Protein AF-A0A0Q0FDE3-F1 (afdb_monomer_lite)

Radius of gyration: 15.4 Å; chains: 1; bounding box: 40×30×35 Å

pLDDT: mean 71.65, std 15.92, range [39.94, 94.75]

Foldseek 3Di:
DQDDDDPVSQQVVVCVVCVVVVHDQADPVRHGPTPVVVLVVLLVCCVPPHDADVLLSCVVSVHDCVPVPVCVVVPVDDDDVVSNVVSVVVVD

Structure (mmCIF, N/CA/C/O backbone):
data_AF-A0A0Q0FDE3-F1
#
_entry.id   AF-A0A0Q0FDE3-F1
#
loop_
_atom_site.group_PDB
_atom_site.id
_atom_site.type_symbol
_atom_site.label_atom_id
_atom_site.label_alt_id
_atom_site.label_comp_id
_atom_site.label_asym_id
_atom_site.label_entity_id
_atom_site.label_seq_id
_atom_site.pdbx_PDB_ins_code
_atom_site.Cartn_x
_atom_site.Cartn_y
_atom_site.Cartn_z
_atom_site.occupancy
_atom_site.B_iso_or_equiv
_atom_site.auth_seq_id
_atom_site.auth_comp_id
_atom_site.auth_asym_id
_atom_site.auth_atom_id
_atom_site.pdbx_PDB_model_num
ATOM 1 N N . MET A 1 1 ? -12.843 14.342 -3.378 1.00 49.88 1 MET A N 1
ATOM 2 C CA . MET A 1 1 ? -11.566 13.619 -3.547 1.00 49.88 1 MET A CA 1
ATOM 3 C C . MET A 1 1 ? -10.781 13.840 -2.264 1.00 49.88 1 MET A C 1
ATOM 5 O O . MET A 1 1 ? -10.690 14.989 -1.858 1.00 49.88 1 MET A O 1
ATOM 9 N N . TYR A 1 2 ? -10.358 12.790 -1.553 1.00 59.53 2 TYR A N 1
ATOM 10 C CA . TYR A 1 2 ? -9.504 12.971 -0.371 1.00 59.53 2 TYR A CA 1
ATOM 11 C C . TYR A 1 2 ? -8.106 13.320 -0.871 1.00 59.53 2 TYR A C 1
ATOM 13 O O . TYR A 1 2 ? -7.503 12.520 -1.581 1.00 59.53 2 TYR A O 1
ATOM 21 N N . GLU A 1 3 ? -7.630 14.521 -0.565 1.00 66.12 3 GLU A N 1
ATOM 22 C CA . GLU A 1 3 ? -6.269 14.921 -0.900 1.00 66.12 3 GLU A CA 1
ATOM 23 C C . GLU A 1 3 ? -5.319 14.260 0.106 1.00 66.12 3 GLU A C 1
ATOM 25 O O . GLU A 1 3 ? -5.445 14.454 1.317 1.00 66.12 3 GLU A O 1
ATOM 30 N N . ILE A 1 4 ? -4.426 13.403 -0.387 1.00 74.81 4 ILE A N 1
ATOM 31 C CA . ILE A 1 4 ? -3.423 12.729 0.435 1.00 74.81 4 ILE A CA 1
ATOM 32 C C . ILE A 1 4 ? -2.204 13.645 0.481 1.00 74.81 4 ILE A C 1
ATOM 34 O O . ILE A 1 4 ? -1.440 13.713 -0.477 1.00 74.81 4 ILE A O 1
ATOM 38 N N . THR A 1 5 ? -2.048 14.376 1.580 1.00 80.81 5 THR A N 1
ATOM 39 C CA . THR A 1 5 ? -0.999 15.398 1.747 1.00 80.81 5 THR A CA 1
ATOM 40 C C . THR A 1 5 ? -0.004 15.064 2.859 1.00 80.81 5 THR A C 1
ATOM 42 O O . THR A 1 5 ? 1.018 15.730 2.994 1.00 80.81 5 THR A O 1
ATOM 45 N N . SER A 1 6 ? -0.276 14.024 3.656 1.00 84.31 6 SER A N 1
ATOM 46 C CA . SER A 1 6 ? 0.563 13.601 4.786 1.00 84.31 6 SER A CA 1
ATOM 47 C C . SER A 1 6 ? 0.518 12.090 5.048 1.00 84.31 6 SER A C 1
ATOM 49 O O . SER A 1 6 ? -0.424 11.395 4.650 1.00 84.31 6 SER A O 1
ATOM 51 N N . ALA A 1 7 ? 1.502 11.579 5.796 1.00 83.75 7 ALA A N 1
ATOM 52 C CA . ALA A 1 7 ? 1.537 10.186 6.260 1.00 83.75 7 ALA A CA 1
ATOM 53 C C . ALA A 1 7 ? 0.300 9.803 7.105 1.00 83.75 7 ALA A C 1
ATOM 55 O O . ALA A 1 7 ? -0.204 8.680 7.043 1.00 83.75 7 ALA A O 1
ATOM 56 N N . GLU A 1 8 ? -0.239 10.750 7.868 1.00 87.44 8 GLU A N 1
ATOM 57 C CA . GLU A 1 8 ? -1.461 10.549 8.650 1.00 87.44 8 GLU A CA 1
ATOM 58 C C . GLU A 1 8 ? -2.681 10.442 7.732 1.00 87.44 8 GLU A C 1
ATOM 60 O O . GLU A 1 8 ? -3.529 9.566 7.917 1.00 87.44 8 GLU A O 1
ATOM 65 N N . SER A 1 9 ? -2.745 11.285 6.693 1.00 87.56 9 SER A N 1
ATOM 66 C CA . SER A 1 9 ? -3.845 11.270 5.727 1.00 87.56 9 SER A CA 1
ATOM 67 C C . SER A 1 9 ? -3.909 9.951 4.949 1.00 87.56 9 SER A C 1
ATOM 69 O O . SER A 1 9 ? -5.001 9.392 4.816 1.00 87.56 9 SER A O 1
ATOM 71 N N . ILE A 1 10 ? -2.760 9.396 4.527 1.00 87.62 10 ILE A N 1
ATOM 72 C CA . ILE A 1 10 ? -2.709 8.114 3.806 1.00 87.62 10 ILE A CA 1
ATOM 73 C C . ILE A 1 10 ? -3.041 6.940 4.725 1.00 87.62 10 ILE A C 1
ATOM 75 O O . ILE A 1 10 ? -3.811 6.063 4.343 1.00 87.62 10 ILE A O 1
ATOM 79 N N . THR A 1 11 ? -2.554 6.959 5.968 1.00 88.12 11 THR A N 1
ATOM 80 C CA . THR A 1 11 ? -2.858 5.918 6.960 1.00 88.12 11 THR A CA 1
ATOM 81 C C . THR A 1 11 ? -4.351 5.901 7.292 1.00 88.12 11 THR A C 1
ATOM 83 O O . THR A 1 11 ? -4.988 4.849 7.273 1.00 88.12 11 THR A O 1
ATOM 86 N N . SER A 1 12 ? -4.945 7.075 7.521 1.00 89.31 12 SER A N 1
ATOM 87 C CA . SER A 1 12 ? -6.377 7.215 7.801 1.00 89.31 12 SER A CA 1
ATOM 88 C C . SER A 1 12 ? -7.249 6.850 6.595 1.00 89.31 12 SER A C 1
ATOM 90 O O . SER A 1 12 ? -8.305 6.232 6.738 1.00 89.31 12 SER A O 1
ATOM 92 N N . TRP A 1 13 ? -6.838 7.234 5.385 1.00 92.44 13 TRP A N 1
ATOM 93 C CA . TRP A 1 13 ? -7.507 6.813 4.155 1.00 92.44 13 TRP A CA 1
ATOM 94 C C . TRP A 1 13 ? -7.473 5.291 3.990 1.00 92.44 13 TRP A C 1
ATOM 96 O O . TRP A 1 13 ? -8.519 4.693 3.745 1.00 92.44 13 TRP A O 1
ATOM 106 N N . PHE A 1 14 ? -6.315 4.664 4.191 1.00 90.88 14 PHE A N 1
ATOM 107 C CA . PHE A 1 14 ? -6.145 3.225 4.019 1.00 90.88 14 PHE A CA 1
ATOM 108 C C . PHE A 1 14 ? -6.979 2.418 5.019 1.00 90.88 14 PHE A C 1
ATOM 110 O O . PHE A 1 14 ? -7.666 1.479 4.625 1.00 90.88 14 PHE A O 1
ATOM 117 N N . ALA A 1 15 ? -7.016 2.833 6.289 1.00 90.38 15 ALA A N 1
ATOM 118 C CA . ALA A 1 15 ? -7.880 2.211 7.292 1.00 90.38 15 ALA A CA 1
ATOM 119 C C . ALA A 1 15 ? -9.363 2.258 6.875 1.00 90.38 15 ALA A C 1
ATOM 121 O O . ALA A 1 15 ? -10.061 1.248 6.922 1.00 90.38 15 ALA A O 1
ATOM 122 N N . ARG A 1 16 ? -9.831 3.414 6.381 1.00 92.38 16 ARG A N 1
ATOM 123 C CA . ARG A 1 16 ? -11.201 3.569 5.864 1.00 92.38 16 ARG A CA 1
ATOM 124 C C . ARG A 1 16 ? -11.461 2.717 4.626 1.00 92.38 16 ARG A C 1
ATOM 126 O O . ARG A 1 16 ? -12.565 2.201 4.480 1.00 92.38 16 ARG A O 1
ATOM 133 N N . LEU A 1 17 ? -10.477 2.581 3.737 1.00 92.25 17 LEU A N 1
ATOM 134 C CA . LEU A 1 17 ? -10.575 1.732 2.552 1.00 92.25 17 LEU A CA 1
ATOM 135 C C . LEU A 1 17 ? -10.752 0.262 2.944 1.00 92.25 17 LEU A C 1
ATOM 137 O O . LEU A 1 17 ? -11.672 -0.375 2.444 1.00 92.25 17 LEU A O 1
ATOM 141 N N . ILE A 1 18 ? -9.926 -0.244 3.863 1.00 93.25 18 ILE A N 1
ATOM 142 C CA . ILE A 1 18 ? -10.019 -1.615 4.383 1.00 93.25 18 ILE A CA 1
ATOM 143 C C . ILE A 1 18 ? -11.410 -1.878 4.968 1.00 93.25 18 ILE A C 1
ATOM 145 O O . ILE A 1 18 ? -12.058 -2.841 4.570 1.00 93.25 18 ILE A O 1
ATOM 149 N N . THR A 1 19 ? -11.916 -0.982 5.824 1.00 92.75 19 THR A N 1
ATOM 150 C CA . THR A 1 19 ? -13.272 -1.106 6.384 1.00 92.75 19 THR A CA 1
ATOM 151 C C . THR A 1 19 ? -14.348 -1.072 5.301 1.00 92.75 19 THR A C 1
ATOM 153 O O . THR A 1 19 ? -15.288 -1.858 5.338 1.00 92.75 19 THR A O 1
ATOM 156 N N . LYS A 1 20 ? -14.227 -0.177 4.313 1.00 94.75 20 LYS A N 1
ATOM 157 C CA . LYS A 1 20 ? -15.190 -0.067 3.207 1.00 94.75 20 LYS A CA 1
ATOM 158 C C . LYS A 1 20 ? -15.237 -1.332 2.343 1.00 94.75 20 LYS A C 1
ATOM 160 O O . LYS A 1 20 ? -16.284 -1.630 1.779 1.00 94.75 20 LYS A O 1
ATOM 165 N N . LEU A 1 21 ? -14.110 -2.026 2.208 1.00 94.38 21 LEU A N 1
ATOM 166 C CA . LEU A 1 21 ? -13.980 -3.265 1.441 1.00 94.38 21 LEU A CA 1
ATOM 167 C C . LEU A 1 21 ? -14.275 -4.524 2.270 1.00 94.38 21 LEU A C 1
ATOM 169 O O . LEU A 1 21 ? -14.096 -5.619 1.751 1.00 94.38 21 LEU A O 1
ATOM 173 N N . ASP A 1 22 ? -14.706 -4.373 3.527 1.00 94.00 22 ASP A N 1
ATOM 174 C CA . ASP A 1 22 ? -14.948 -5.481 4.464 1.00 94.00 22 ASP A CA 1
ATOM 175 C C . ASP A 1 22 ? -13.722 -6.396 4.652 1.00 94.00 22 ASP A C 1
ATOM 177 O O . ASP A 1 22 ? -13.812 -7.607 4.838 1.00 94.00 22 ASP A O 1
ATOM 181 N N . ILE A 1 23 ? -12.528 -5.803 4.581 1.00 92.00 23 ILE A N 1
ATOM 182 C CA . ILE A 1 23 ? -11.270 -6.494 4.847 1.00 92.00 23 ILE A CA 1
ATOM 183 C C . ILE A 1 23 ? -10.991 -6.390 6.349 1.00 92.00 23 ILE A C 1
ATOM 185 O O . ILE A 1 23 ? -11.085 -5.311 6.937 1.00 92.00 23 ILE A O 1
ATOM 189 N N . ALA A 1 24 ? -10.606 -7.500 6.982 1.00 91.69 24 ALA A N 1
ATOM 190 C CA . ALA A 1 24 ? -10.212 -7.499 8.388 1.00 91.69 24 ALA A CA 1
ATOM 191 C C . ALA A 1 24 ? -9.033 -6.538 8.633 1.00 91.69 24 ALA A C 1
ATOM 193 O O . ALA A 1 24 ? -8.052 -6.538 7.890 1.00 91.69 24 ALA A O 1
ATOM 194 N N . SER A 1 25 ? -9.109 -5.725 9.690 1.00 88.25 25 SER A N 1
ATOM 195 C CA . SER A 1 25 ? -8.069 -4.743 10.040 1.00 88.25 25 SER A CA 1
ATOM 196 C C . SER A 1 25 ? -6.763 -5.374 10.532 1.00 88.25 25 SER A C 1
ATOM 198 O O . SER A 1 25 ? -5.722 -4.712 10.527 1.00 88.25 25 SER A O 1
ATOM 200 N N . VAL A 1 26 ? -6.808 -6.647 10.921 1.00 91.12 26 VAL A N 1
ATOM 201 C CA . VAL A 1 26 ? -5.662 -7.462 11.332 1.00 91.12 26 VAL A CA 1
ATOM 202 C C . VAL A 1 26 ? -5.469 -8.645 10.377 1.00 91.12 26 VAL A C 1
ATOM 204 O O . VAL A 1 26 ? -6.383 -9.028 9.640 1.00 91.12 26 VAL A O 1
ATOM 207 N N . ASN A 1 27 ? -4.251 -9.177 10.307 1.00 86.31 27 ASN A N 1
ATOM 208 C CA . ASN A 1 27 ? -3.933 -10.384 9.541 1.00 86.31 27 ASN A CA 1
ATOM 209 C C . ASN A 1 27 ? -4.047 -11.659 10.411 1.00 86.31 27 ASN A C 1
ATOM 211 O O . ASN A 1 27 ? -4.399 -11.595 11.584 1.00 86.31 27 ASN A O 1
ATOM 215 N N . GLU A 1 28 ? -3.733 -12.819 9.829 1.00 86.75 28 GLU A N 1
ATOM 216 C CA . GLU A 1 28 ? -3.727 -14.134 10.507 1.00 86.75 28 GLU A CA 1
ATOM 217 C C . GLU A 1 28 ? -2.737 -14.216 11.691 1.00 86.75 28 GLU A C 1
ATOM 219 O O . GLU A 1 28 ? -2.812 -15.136 12.502 1.00 86.75 28 GLU A O 1
ATOM 224 N N . LEU A 1 29 ? -1.793 -13.273 11.782 1.00 87.94 29 LEU A N 1
ATOM 225 C CA . LEU A 1 29 ? -0.778 -13.173 12.834 1.00 87.94 29 LEU A CA 1
ATOM 226 C C . LEU A 1 29 ? -1.134 -12.120 13.898 1.00 87.94 29 LEU A C 1
ATOM 228 O O . LEU A 1 29 ? -0.285 -11.783 14.718 1.00 87.94 29 LEU A O 1
ATOM 232 N N . ASP A 1 30 ? -2.368 -11.601 13.884 1.00 87.31 30 ASP A N 1
ATOM 233 C CA . ASP A 1 30 ? -2.851 -10.526 14.766 1.00 87.31 30 ASP A CA 1
ATOM 234 C C . ASP A 1 30 ? -2.110 -9.181 14.582 1.00 87.31 30 ASP A C 1
ATOM 236 O O . ASP A 1 30 ? -2.117 -8.301 15.442 1.00 87.31 30 ASP A O 1
ATOM 240 N N . GLU A 1 31 ? -1.471 -8.979 13.424 1.00 85.38 31 GLU A N 1
ATOM 241 C CA . GLU A 1 31 ? -0.775 -7.735 13.092 1.00 85.38 31 GLU A CA 1
ATOM 242 C C . GLU A 1 31 ? -1.687 -6.777 12.320 1.00 85.38 31 GLU A C 1
ATOM 244 O O . GLU A 1 31 ? -2.450 -7.177 11.434 1.00 85.38 31 GLU A O 1
ATOM 249 N N . MET A 1 32 ? -1.567 -5.477 12.598 1.00 87.44 32 MET A N 1
ATOM 250 C CA . MET A 1 32 ? -2.346 -4.444 11.915 1.00 87.44 32 MET A CA 1
ATOM 251 C C . MET A 1 32 ? -1.995 -4.365 10.422 1.00 87.44 32 MET A C 1
ATOM 253 O O . MET A 1 32 ? -0.844 -4.120 10.044 1.00 87.44 32 MET A O 1
ATOM 257 N N . ARG A 1 33 ? -3.018 -4.427 9.565 1.00 87.94 33 ARG A N 1
ATOM 258 C CA . ARG A 1 33 ? -2.901 -4.089 8.143 1.00 87.94 33 ARG A CA 1
ATOM 259 C C . ARG A 1 33 ? -2.789 -2.576 7.976 1.00 87.94 33 ARG A C 1
ATOM 261 O O . ARG A 1 33 ? -3.775 -1.858 7.834 1.00 87.94 33 ARG A O 1
ATOM 268 N N . SER A 1 34 ? -1.557 -2.089 7.998 1.00 87.19 34 SER A N 1
ATOM 269 C CA . SER A 1 34 ? -1.211 -0.696 7.714 1.00 87.19 34 SER A CA 1
ATOM 270 C C . SER A 1 34 ? -0.884 -0.489 6.235 1.00 87.19 34 SER A C 1
ATOM 272 O O . SER A 1 34 ? -0.500 -1.430 5.533 1.00 87.19 34 SER A O 1
ATOM 274 N N . PHE A 1 35 ? -0.942 0.761 5.771 1.00 85.69 35 PHE A N 1
ATOM 275 C CA . PHE A 1 35 ? -0.513 1.108 4.414 1.00 85.69 35 PHE A CA 1
ATOM 276 C C . PHE A 1 35 ? 0.938 0.663 4.146 1.00 85.69 35 PHE A C 1
ATOM 278 O O . PHE A 1 35 ? 1.250 0.138 3.084 1.00 85.69 35 PHE A O 1
ATOM 285 N N . HIS A 1 36 ? 1.814 0.771 5.150 1.00 81.81 36 HIS A N 1
ATOM 286 C CA . HIS A 1 36 ? 3.200 0.318 5.050 1.00 81.81 36 HIS A CA 1
ATOM 287 C C . HIS A 1 36 ? 3.322 -1.207 4.888 1.00 81.81 36 HIS A C 1
ATOM 289 O O . HIS A 1 36 ? 4.080 -1.681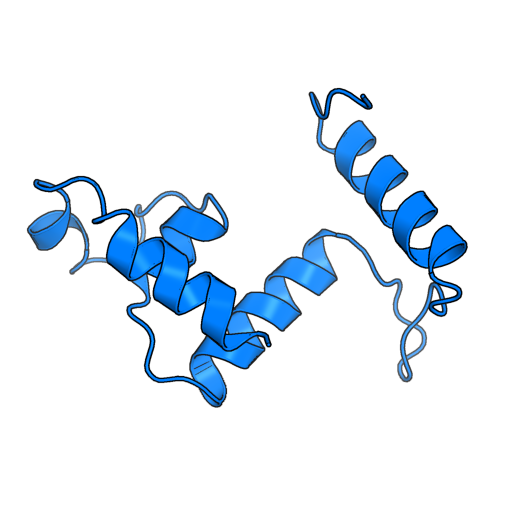 4.042 1.00 81.81 36 HIS A O 1
ATOM 295 N N . SER A 1 37 ? 2.548 -1.988 5.650 1.00 79.38 37 SER A N 1
ATOM 296 C CA . SER A 1 37 ? 2.520 -3.454 5.505 1.00 79.38 37 SER A CA 1
ATOM 297 C C . SER A 1 37 ? 1.991 -3.896 4.134 1.00 79.38 37 SER A C 1
ATOM 299 O O . SER A 1 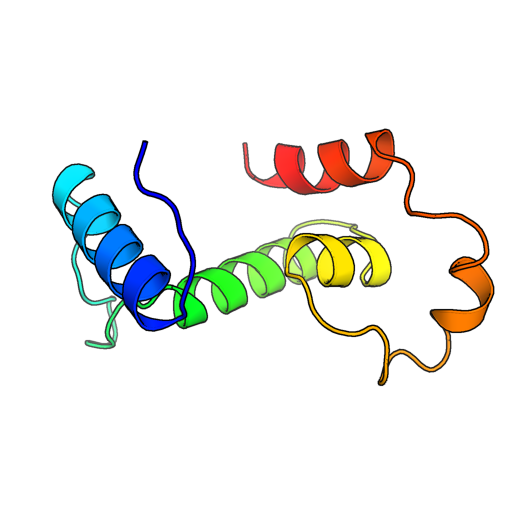37 ? 2.482 -4.867 3.551 1.00 79.38 37 SER A O 1
ATOM 301 N N . PHE A 1 38 ? 1.044 -3.137 3.574 1.00 81.75 38 PHE A N 1
ATOM 302 C CA . PHE A 1 38 ? 0.543 -3.346 2.222 1.00 81.75 38 PHE A CA 1
ATOM 303 C C . PHE A 1 38 ? 1.634 -3.097 1.174 1.00 81.75 38 PHE A C 1
ATOM 305 O O . PHE A 1 38 ? 1.853 -3.963 0.329 1.00 81.75 38 PHE A O 1
ATOM 312 N N . SER A 1 39 ? 2.389 -1.998 1.272 1.00 73.81 39 SER A N 1
ATOM 313 C CA . SER A 1 39 ? 3.519 -1.727 0.368 1.00 73.81 39 SER A CA 1
ATOM 314 C C . SER A 1 39 ? 4.590 -2.827 0.405 1.00 73.81 39 SER A C 1
ATOM 316 O O . SER A 1 39 ? 5.101 -3.218 -0.643 1.00 73.81 39 SER A O 1
ATOM 318 N N . HIS A 1 40 ? 4.898 -3.391 1.581 1.00 75.38 40 HIS A N 1
ATOM 319 C CA . HIS A 1 40 ? 5.821 -4.536 1.688 1.00 75.38 40 HIS A CA 1
ATOM 320 C C . HIS A 1 40 ? 5.273 -5.805 1.040 1.00 75.38 40 HIS A C 1
ATOM 322 O O . HIS A 1 40 ? 6.017 -6.523 0.368 1.00 75.38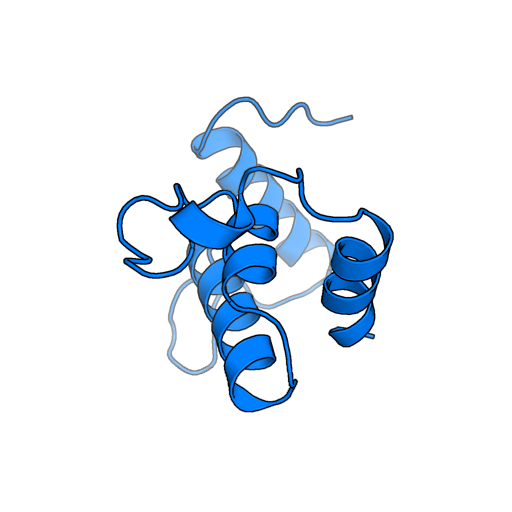 40 HIS A O 1
ATOM 328 N N . THR A 1 41 ? 3.977 -6.071 1.216 1.00 75.69 41 THR A N 1
ATOM 329 C CA . THR A 1 41 ? 3.297 -7.213 0.588 1.00 75.69 41 THR A CA 1
ATOM 330 C C . THR A 1 41 ? 3.309 -7.070 -0.931 1.00 75.69 41 THR A C 1
ATOM 332 O O . THR A 1 41 ? 3.651 -8.017 -1.633 1.00 75.69 41 THR A O 1
ATOM 335 N N . PHE A 1 42 ? 3.029 -5.866 -1.435 1.00 75.31 42 PHE A N 1
ATOM 336 C CA . PHE A 1 42 ? 3.058 -5.537 -2.856 1.00 75.31 42 PHE A CA 1
ATOM 337 C C . PHE A 1 42 ? 4.446 -5.792 -3.469 1.00 75.31 42 PHE A C 1
ATOM 339 O O . PHE A 1 42 ? 4.585 -6.560 -4.423 1.00 75.31 42 PHE A O 1
ATOM 346 N N . ILE A 1 43 ? 5.501 -5.227 -2.870 1.00 71.88 43 ILE A N 1
ATOM 347 C CA . ILE A 1 43 ? 6.884 -5.415 -3.336 1.00 71.88 43 ILE A CA 1
ATOM 348 C C . ILE A 1 43 ? 7.287 -6.895 -3.295 1.00 71.88 43 ILE A C 1
ATOM 350 O O . ILE A 1 43 ? 7.904 -7.398 -4.235 1.00 71.88 43 ILE A O 1
ATOM 354 N N . SER A 1 44 ? 6.950 -7.596 -2.210 1.00 71.38 44 SER A N 1
ATOM 355 C CA . SER A 1 44 ? 7.314 -9.005 -2.029 1.00 71.38 44 SER A CA 1
ATOM 356 C C . SER A 1 44 ? 6.597 -9.912 -3.027 1.00 71.38 44 SER A C 1
ATOM 358 O O . SER A 1 44 ? 7.228 -10.811 -3.577 1.00 71.38 44 SER A O 1
ATOM 360 N N . ASN A 1 45 ? 5.313 -9.660 -3.302 1.00 72.69 45 ASN A N 1
ATOM 361 C CA . ASN A 1 45 ? 4.542 -10.417 -4.285 1.00 72.69 45 ASN A CA 1
ATOM 362 C C . ASN A 1 45 ? 5.135 -10.268 -5.689 1.00 72.69 45 ASN A C 1
ATOM 364 O O . ASN A 1 45 ? 5.420 -11.276 -6.330 1.00 72.69 45 ASN A O 1
ATOM 368 N N . ILE A 1 46 ? 5.410 -9.032 -6.130 1.00 73.50 46 ILE A N 1
ATOM 369 C CA . ILE A 1 46 ? 6.062 -8.798 -7.425 1.00 73.50 46 ILE A CA 1
ATOM 370 C C . ILE A 1 46 ? 7.396 -9.527 -7.490 1.00 73.50 46 ILE A C 1
ATOM 372 O O . ILE A 1 46 ? 7.624 -10.285 -8.424 1.00 73.50 46 ILE A O 1
ATOM 376 N N . ARG A 1 47 ? 8.275 -9.331 -6.501 1.00 73.25 47 ARG A N 1
ATOM 377 C CA . ARG A 1 47 ? 9.639 -9.873 -6.561 1.00 73.25 47 ARG A CA 1
ATOM 378 C C . ARG A 1 47 ? 9.676 -11.403 -6.597 1.00 73.25 47 ARG A C 1
ATOM 380 O O . ARG A 1 47 ? 10.610 -11.964 -7.160 1.00 73.25 47 ARG A O 1
ATOM 387 N N . ASN A 1 48 ? 8.704 -12.059 -5.967 1.00 71.25 48 ASN A N 1
ATOM 388 C CA . ASN A 1 48 ? 8.678 -13.515 -5.847 1.00 71.25 48 ASN A CA 1
ATOM 389 C C . ASN A 1 48 ? 7.883 -14.198 -6.968 1.00 71.25 48 ASN A C 1
ATOM 391 O O . ASN A 1 48 ? 8.239 -15.307 -7.355 1.00 71.25 48 ASN A O 1
ATOM 395 N N . ASN A 1 49 ? 6.829 -13.557 -7.482 1.00 69.75 49 ASN A N 1
ATOM 396 C CA . ASN A 1 49 ? 5.880 -14.189 -8.404 1.00 69.75 49 ASN A CA 1
ATOM 397 C C . ASN A 1 49 ? 5.929 -13.616 -9.827 1.00 69.75 49 ASN A C 1
ATOM 399 O O . ASN A 1 49 ? 5.386 -14.226 -10.746 1.00 69.75 49 ASN A O 1
ATOM 403 N N . HIS A 1 50 ? 6.601 -12.480 -10.036 1.00 71.69 50 HIS A N 1
ATOM 404 C CA . HIS A 1 50 ? 6.658 -11.801 -11.327 1.00 71.69 50 HIS A CA 1
ATOM 405 C C . HIS A 1 50 ? 8.097 -11.422 -11.696 1.00 71.69 50 HIS A C 1
ATOM 407 O O . HIS A 1 50 ? 8.924 -11.054 -10.865 1.00 71.69 50 HIS A O 1
ATOM 413 N N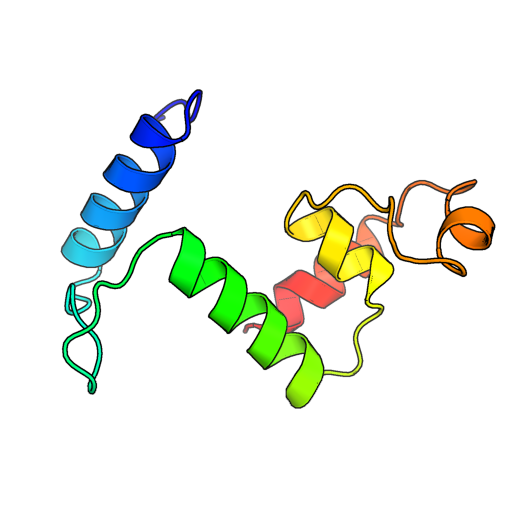 . SER A 1 51 ? 8.416 -11.505 -12.986 1.00 67.81 51 SER A N 1
ATOM 414 C CA . SER A 1 51 ? 9.693 -11.011 -13.505 1.00 67.81 51 SER A CA 1
ATOM 415 C C . SER A 1 51 ? 9.573 -9.510 -13.755 1.00 67.81 51 SER A C 1
ATOM 417 O O . SER A 1 51 ? 9.204 -9.092 -14.850 1.00 67.81 51 SER A O 1
ATOM 419 N N . SER A 1 52 ? 9.837 -8.696 -12.734 1.00 67.88 52 SER A N 1
ATOM 420 C CA . SER A 1 52 ? 9.752 -7.235 -12.835 1.00 67.88 52 SER A CA 1
ATOM 421 C C . SER A 1 52 ? 11.080 -6.561 -12.508 1.00 67.88 52 SER A C 1
ATOM 423 O O . SER A 1 52 ? 11.838 -7.006 -11.649 1.00 67.88 52 SER A O 1
ATOM 425 N N . ASP A 1 53 ? 11.353 -5.459 -13.203 1.00 72.62 53 ASP A N 1
ATOM 426 C CA . ASP A 1 53 ? 12.541 -4.638 -12.986 1.00 72.62 53 ASP A CA 1
ATOM 427 C C . ASP A 1 53 ? 12.444 -3.919 -11.629 1.00 72.62 53 ASP A C 1
ATOM 429 O O . ASP A 1 53 ? 11.517 -3.140 -11.383 1.00 72.62 53 ASP A O 1
ATOM 433 N N . LEU A 1 54 ? 13.404 -4.186 -10.739 1.00 70.44 54 LEU A N 1
ATOM 434 C CA . LEU A 1 54 ? 13.447 -3.629 -9.386 1.00 70.44 54 LEU A CA 1
ATOM 435 C C . LEU A 1 54 ? 13.469 -2.094 -9.390 1.00 70.44 54 LEU A C 1
ATOM 437 O O . LEU A 1 54 ? 12.880 -1.482 -8.499 1.00 70.44 54 LEU A O 1
ATOM 441 N N . ALA A 1 55 ? 14.102 -1.473 -10.387 1.00 68.06 55 ALA A N 1
ATOM 442 C CA . ALA A 1 55 ? 14.159 -0.020 -10.503 1.00 68.06 55 ALA A CA 1
ATOM 443 C C . ALA A 1 55 ? 12.769 0.580 -10.757 1.00 68.06 55 ALA A C 1
ATOM 445 O O . ALA A 1 55 ? 12.396 1.582 -10.145 1.00 68.06 55 ALA A O 1
ATOM 446 N N . LEU A 1 56 ? 11.974 -0.073 -11.609 1.00 70.88 56 LEU A N 1
ATOM 447 C CA . LEU A 1 56 ? 10.597 0.338 -11.888 1.00 70.88 56 LEU A CA 1
ATOM 448 C C . LEU A 1 56 ? 9.708 0.156 -10.662 1.00 70.88 56 LEU A C 1
ATOM 450 O O . LEU A 1 56 ? 8.924 1.040 -10.328 1.00 70.88 56 LEU A O 1
ATOM 454 N N . LEU A 1 57 ? 9.869 -0.961 -9.952 1.00 71.69 57 LEU A N 1
ATOM 455 C CA . LEU A 1 57 ? 9.140 -1.225 -8.715 1.00 71.69 57 LEU A CA 1
ATOM 456 C C . LEU A 1 57 ? 9.442 -0.173 -7.637 1.00 71.69 57 LEU A C 1
ATOM 458 O O . LEU A 1 57 ? 8.532 0.306 -6.963 1.00 71.69 57 LEU A O 1
ATOM 462 N N . GLN A 1 58 ? 10.709 0.226 -7.497 1.00 69.19 58 GLN A N 1
ATOM 463 C CA . GLN A 1 58 ? 11.115 1.283 -6.569 1.00 69.19 58 GLN A CA 1
ATOM 464 C C . GLN A 1 58 ? 10.496 2.637 -6.928 1.00 69.19 58 GLN A C 1
ATOM 466 O O . GLN A 1 58 ? 10.070 3.359 -6.028 1.00 69.19 58 GLN A O 1
ATOM 471 N N . GLN A 1 59 ? 10.376 2.952 -8.219 1.00 70.50 59 GLN A N 1
ATOM 472 C CA . GLN A 1 59 ? 9.722 4.178 -8.680 1.00 70.50 59 GLN A CA 1
ATOM 473 C C . GLN A 1 59 ? 8.207 4.174 -8.444 1.00 70.50 59 GLN A C 1
ATOM 475 O O . GLN A 1 59 ? 7.679 5.198 -8.019 1.00 70.50 59 GLN A O 1
ATOM 480 N N . VAL A 1 60 ? 7.514 3.042 -8.641 1.00 69.50 60 VAL A N 1
ATOM 481 C CA . VAL A 1 60 ? 6.073 2.907 -8.324 1.00 69.50 60 VAL A CA 1
ATOM 482 C C . VAL A 1 60 ? 5.805 3.209 -6.850 1.00 69.50 60 VAL A C 1
ATOM 484 O O . VAL A 1 60 ? 4.844 3.898 -6.521 1.00 69.50 60 VAL A O 1
ATOM 487 N N . VAL A 1 61 ? 6.649 2.688 -5.957 1.00 68.56 61 VAL A N 1
ATOM 488 C CA . VAL A 1 61 ? 6.447 2.801 -4.502 1.00 68.56 61 VAL A CA 1
ATOM 489 C C . VAL A 1 61 ? 7.077 4.082 -3.926 1.00 68.56 61 VAL A C 1
ATOM 491 O O . VAL A 1 61 ? 6.884 4.397 -2.754 1.00 68.56 61 VAL A O 1
ATOM 494 N N . GLY A 1 62 ? 7.785 4.863 -4.748 1.00 64.25 62 GLY A N 1
ATOM 495 C CA . GLY A 1 62 ? 8.359 6.153 -4.356 1.00 64.25 62 GLY A CA 1
ATOM 496 C C . GLY A 1 62 ? 9.612 6.045 -3.483 1.00 64.25 62 GLY A C 1
ATOM 497 O O . GLY A 1 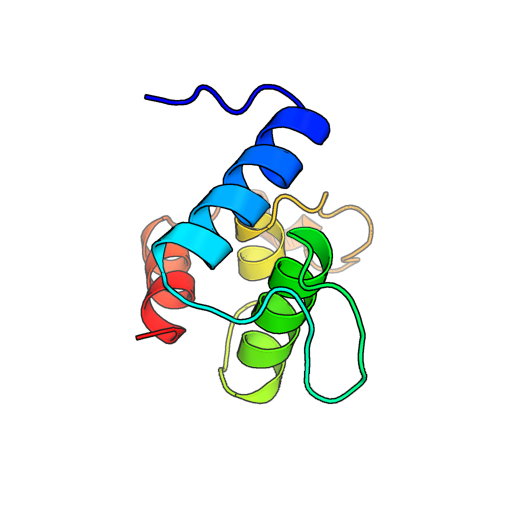62 ? 9.901 6.955 -2.710 1.00 64.25 62 GLY A O 1
ATOM 498 N N . HIS A 1 63 ? 10.356 4.940 -3.572 1.00 65.19 63 HIS A N 1
ATOM 499 C CA . HIS A 1 63 ? 11.656 4.825 -2.913 1.00 65.19 63 HIS A CA 1
ATOM 500 C C . HIS A 1 63 ? 12.716 5.605 -3.699 1.00 65.19 63 HIS A C 1
ATOM 502 O O . HIS A 1 63 ? 12.842 5.436 -4.913 1.00 65.19 63 HIS A O 1
ATOM 508 N N . GLU A 1 64 ? 13.519 6.420 -3.005 1.00 53.41 64 GLU A N 1
ATOM 509 C CA . GLU A 1 64 ? 14.718 7.004 -3.608 1.00 53.41 64 GLU A CA 1
ATOM 510 C C . GLU A 1 64 ? 15.645 5.879 -4.088 1.00 53.41 64 GLU A C 1
ATOM 512 O O . GLU A 1 64 ? 15.933 4.929 -3.355 1.00 53.41 64 GLU A O 1
ATOM 517 N N . LEU A 1 65 ? 16.155 6.005 -5.315 1.00 58.09 65 LEU A N 1
ATOM 518 C CA . LEU A 1 65 ? 17.031 5.018 -5.965 1.00 58.09 65 LEU A CA 1
ATOM 519 C C . LEU A 1 65 ? 18.407 4.870 -5.276 1.00 58.09 65 LEU A C 1
ATOM 521 O O . LEU A 1 65 ? 19.255 4.096 -5.717 1.00 58.09 65 LEU A O 1
ATOM 525 N N . PHE A 1 66 ? 18.619 5.561 -4.152 1.00 41.03 66 PHE A N 1
ATOM 526 C CA . PHE A 1 66 ? 19.901 5.856 -3.510 1.00 41.03 66 PHE A CA 1
ATOM 527 C C . PHE A 1 66 ? 20.610 4.659 -2.835 1.00 41.03 66 PHE A C 1
ATOM 529 O O . PHE A 1 66 ? 21.578 4.827 -2.098 1.00 41.03 66 PHE A O 1
ATOM 536 N N . LYS A 1 67 ? 20.165 3.420 -3.079 1.00 45.03 67 LYS A N 1
ATOM 537 C CA . LYS A 1 67 ? 20.897 2.190 -2.703 1.00 45.03 67 LYS A CA 1
ATOM 538 C C . LYS A 1 67 ? 20.963 1.134 -3.809 1.00 45.03 67 LYS A C 1
ATOM 540 O O . LYS A 1 67 ? 21.448 0.031 -3.566 1.00 45.03 67 LYS A O 1
ATOM 545 N N . GLY A 1 68 ? 20.491 1.437 -5.015 1.00 47.78 68 GLY A N 1
ATOM 546 C CA . GLY A 1 68 ? 20.645 0.560 -6.170 1.00 47.78 68 GLY A CA 1
ATOM 547 C C . GLY A 1 68 ? 21.916 0.925 -6.919 1.00 47.78 68 GLY A C 1
ATOM 548 O O . GLY A 1 68 ? 21.839 1.659 -7.892 1.00 47.78 68 GLY A O 1
ATOM 549 N N . GLY A 1 69 ? 23.084 0.436 -6.494 1.00 40.69 69 GLY A N 1
ATOM 550 C CA . GLY A 1 69 ? 24.394 0.710 -7.123 1.00 40.69 69 GLY A CA 1
ATOM 551 C C . GLY A 1 69 ? 24.576 0.207 -8.570 1.00 40.69 69 GLY A C 1
ATOM 552 O O . GLY A 1 69 ? 25.695 -0.048 -8.990 1.00 40.69 69 GLY A O 1
ATOM 553 N N . ILE A 1 70 ? 23.482 0.029 -9.309 1.00 42.50 70 ILE A N 1
ATOM 554 C CA . ILE A 1 70 ? 23.386 -0.323 -10.733 1.00 42.50 70 ILE A CA 1
ATOM 555 C C . ILE A 1 70 ? 22.279 0.522 -11.414 1.00 42.50 70 ILE A C 1
ATOM 557 O O . ILE A 1 70 ? 22.256 0.663 -12.632 1.00 42.50 70 ILE A O 1
ATOM 561 N N . THR A 1 71 ? 21.365 1.129 -10.646 1.00 41.69 71 THR A N 1
ATOM 562 C CA . THR A 1 71 ? 20.192 1.846 -11.162 1.00 41.69 71 THR A CA 1
ATOM 563 C C . THR A 1 71 ? 20.530 3.217 -11.746 1.00 41.69 71 THR A C 1
ATOM 565 O O . THR A 1 71 ? 19.838 3.653 -12.663 1.00 41.69 71 THR A O 1
ATOM 568 N N . ASP A 1 72 ? 21.620 3.850 -11.294 1.00 39.94 72 ASP A N 1
ATOM 569 C CA . ASP A 1 72 ? 22.082 5.151 -11.808 1.00 39.94 72 ASP A CA 1
ATOM 570 C C . ASP A 1 72 ? 22.512 5.118 -13.282 1.00 39.94 72 ASP A C 1
ATOM 572 O O . ASP A 1 72 ? 22.472 6.140 -13.965 1.00 39.94 72 ASP A O 1
ATOM 576 N N . GLU A 1 73 ? 22.857 3.945 -13.817 1.00 42.34 73 GLU A N 1
ATOM 577 C CA . GLU A 1 73 ? 23.225 3.808 -15.230 1.00 42.34 73 GLU A CA 1
ATOM 578 C C . GLU A 1 73 ? 21.989 3.800 -16.157 1.00 42.34 73 GLU A C 1
ATOM 580 O O . GLU A 1 73 ? 22.089 4.105 -17.347 1.00 42.34 73 GLU A O 1
ATOM 585 N N . TYR A 1 74 ? 20.795 3.530 -15.610 1.00 40.47 74 TYR A N 1
ATOM 586 C CA . TYR A 1 74 ? 19.536 3.463 -16.364 1.00 40.47 74 TYR A CA 1
ATOM 587 C C . TYR A 1 74 ? 18.676 4.733 -16.247 1.00 40.47 74 TYR A C 1
ATOM 589 O O . TYR A 1 74 ? 17.786 4.948 -17.074 1.00 40.47 74 TYR A O 1
ATOM 597 N N . THR A 1 75 ? 18.939 5.610 -15.272 1.00 43.34 75 THR A N 1
ATOM 598 C CA . THR A 1 75 ? 18.094 6.778 -14.946 1.00 43.34 75 THR A CA 1
ATOM 599 C C . THR A 1 75 ? 18.222 7.976 -15.882 1.00 43.34 75 THR A C 1
ATOM 601 O O . THR A 1 75 ? 17.486 8.948 -15.722 1.00 43.34 75 THR A O 1
ATOM 604 N N . HIS A 1 76 ? 19.058 7.924 -16.922 1.00 46.25 76 HIS A N 1
ATOM 605 C CA . HIS A 1 76 ? 19.021 8.948 -17.978 1.00 46.25 76 HIS A CA 1
ATOM 606 C C . HIS A 1 76 ? 17.741 8.907 -18.826 1.00 46.25 76 HIS A C 1
ATOM 608 O O . HIS A 1 76 ? 17.502 9.801 -19.639 1.00 46.25 76 HIS A O 1
ATOM 614 N N . LYS A 1 77 ? 16.895 7.894 -18.627 1.00 47.03 77 LYS A N 1
ATOM 615 C CA . LYS A 1 77 ? 15.543 7.831 -19.167 1.00 47.03 77 LYS A CA 1
ATOM 616 C C . LYS A 1 77 ? 14.601 7.639 -17.988 1.00 47.03 77 LYS A C 1
ATOM 618 O O . LYS A 1 77 ? 14.629 6.600 -17.336 1.00 47.03 77 LYS A O 1
ATOM 623 N N . SER A 1 78 ? 13.782 8.648 -17.704 1.00 50.34 78 SER A N 1
ATOM 624 C CA . SER A 1 78 ? 12.568 8.471 -16.908 1.00 50.34 78 SER A CA 1
ATOM 625 C C . SER A 1 78 ? 11.882 7.170 -17.331 1.00 50.34 78 SER A C 1
ATOM 627 O O . SER A 1 78 ? 11.809 6.874 -18.527 1.00 50.34 78 SER A O 1
ATOM 629 N N . ALA A 1 79 ? 11.455 6.357 -16.363 1.00 54.72 79 ALA A N 1
ATOM 630 C CA . ALA A 1 79 ? 10.865 5.066 -16.674 1.00 54.72 79 ALA A CA 1
ATOM 631 C C . ALA A 1 79 ? 9.730 5.200 -17.682 1.00 54.72 79 ALA A C 1
ATOM 633 O O . ALA A 1 79 ? 8.846 6.045 -17.548 1.00 54.72 79 ALA A O 1
ATOM 634 N N . ASP A 1 80 ? 9.789 4.350 -18.701 1.00 61.34 80 ASP A N 1
ATOM 635 C CA . ASP A 1 80 ? 8.752 4.247 -19.710 1.00 61.34 80 ASP A CA 1
ATOM 636 C C . ASP A 1 80 ? 7.418 3.914 -19.023 1.00 61.34 80 ASP A C 1
ATOM 638 O O . ASP A 1 80 ? 7.287 2.874 -18.373 1.00 61.34 80 ASP A O 1
ATOM 642 N N . LEU A 1 81 ? 6.429 4.802 -19.175 1.00 57.31 81 LEU A N 1
ATOM 643 C CA . LEU A 1 81 ? 5.075 4.650 -18.633 1.00 57.31 81 LEU A CA 1
ATOM 644 C C . LEU A 1 81 ? 4.437 3.313 -19.031 1.00 57.31 81 LEU A C 1
ATOM 646 O O . LEU A 1 81 ? 3.622 2.776 -18.285 1.00 57.31 81 LEU A O 1
ATOM 650 N N . LYS A 1 82 ? 4.829 2.743 -20.176 1.00 59.31 82 LYS A N 1
ATOM 651 C CA . LYS A 1 82 ? 4.377 1.418 -20.596 1.00 59.31 82 LYS A CA 1
ATOM 652 C C . LYS A 1 82 ? 4.898 0.320 -19.668 1.00 59.31 82 LYS A C 1
ATOM 654 O O . LYS A 1 82 ? 4.125 -0.515 -19.216 1.00 59.31 82 LYS A O 1
ATOM 659 N N . ARG A 1 83 ? 6.186 0.373 -19.312 1.00 63.69 83 ARG A N 1
ATOM 660 C CA . ARG A 1 83 ? 6.795 -0.583 -18.374 1.00 63.69 83 ARG A CA 1
ATOM 661 C C . ARG A 1 83 ? 6.245 -0.405 -16.957 1.00 63.69 83 ARG A C 1
ATOM 663 O O . ARG A 1 83 ? 6.173 -1.371 -16.207 1.00 63.69 83 ARG A O 1
ATOM 670 N N . LEU A 1 84 ? 5.844 0.816 -16.597 1.00 64.06 84 LEU A N 1
ATOM 671 C CA . LEU A 1 84 ? 5.148 1.099 -15.341 1.00 64.06 84 LEU A CA 1
ATOM 672 C C . LEU A 1 84 ? 3.767 0.425 -15.293 1.00 64.06 84 LEU A C 1
ATOM 674 O O . LEU A 1 84 ? 3.414 -0.189 -14.288 1.00 64.06 84 LEU A O 1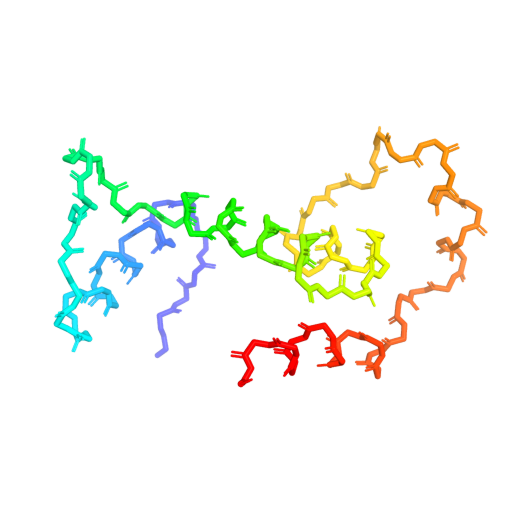
ATOM 678 N N . ALA A 1 85 ? 3.010 0.502 -16.390 1.00 67.00 85 ALA A N 1
ATOM 679 C CA . ALA A 1 85 ? 1.709 -0.149 -16.512 1.00 67.00 85 ALA A CA 1
ATOM 680 C C . ALA A 1 85 ? 1.821 -1.679 -16.422 1.00 67.00 85 ALA A C 1
ATOM 682 O O . ALA A 1 85 ? 1.010 -2.302 -15.746 1.00 67.00 85 ALA A O 1
ATOM 683 N N . ASP A 1 86 ? 2.856 -2.279 -17.016 1.00 72.44 86 ASP A N 1
ATOM 684 C CA . ASP A 1 86 ? 3.091 -3.727 -16.925 1.00 72.44 86 ASP A CA 1
ATOM 685 C C . ASP A 1 86 ? 3.287 -4.193 -15.467 1.00 72.44 86 ASP A C 1
ATOM 687 O O . ASP A 1 86 ? 2.787 -5.247 -15.078 1.00 72.44 86 ASP A O 1
ATOM 691 N N . VAL A 1 87 ? 3.964 -3.389 -14.634 1.00 68.31 87 VAL A N 1
ATOM 692 C CA . VAL A 1 87 ? 4.130 -3.665 -13.194 1.00 68.31 87 VAL A CA 1
ATOM 693 C C . VAL A 1 87 ? 2.797 -3.570 -12.442 1.00 68.31 87 VAL A C 1
ATOM 695 O O . VAL A 1 87 ? 2.549 -4.369 -11.543 1.00 68.31 87 VAL A O 1
ATOM 698 N N . MET A 1 88 ? 1.929 -2.620 -12.805 1.00 67.69 88 MET A N 1
ATOM 699 C CA . MET A 1 88 ? 0.591 -2.497 -12.210 1.00 67.69 88 MET A CA 1
ATOM 700 C C . MET A 1 88 ? -0.336 -3.647 -12.626 1.00 67.69 88 MET A C 1
ATOM 702 O O . MET A 1 88 ? -1.039 -4.192 -11.781 1.00 67.69 88 MET A O 1
ATOM 706 N N . ASN A 1 89 ? -0.301 -4.046 -13.898 1.00 72.44 89 ASN A N 1
ATOM 707 C CA . ASN A 1 89 ? -1.149 -5.108 -14.448 1.00 72.44 89 ASN A CA 1
ATOM 708 C C . ASN A 1 89 ? -0.743 -6.509 -13.969 1.00 72.44 89 ASN A C 1
ATOM 710 O O . ASN A 1 89 ? -1.535 -7.439 -14.049 1.00 72.44 89 ASN A O 1
ATOM 714 N N . ALA A 1 90 ? 0.471 -6.679 -13.438 1.00 66.94 90 ALA A N 1
ATOM 715 C CA . ALA A 1 90 ? 0.893 -7.929 -12.807 1.00 66.94 90 ALA A CA 1
ATOM 716 C C . ALA A 1 90 ? 0.090 -8.284 -11.532 1.00 66.94 90 ALA A C 1
ATOM 718 O O . ALA A 1 90 ? 0.259 -9.381 -11.008 1.00 66.94 90 ALA A O 1
ATOM 719 N N . PHE A 1 91 ? -0.755 -7.377 -11.026 1.00 61.62 91 PHE A N 1
ATOM 720 C CA . PHE A 1 91 ? -1.633 -7.598 -9.870 1.00 61.62 91 PHE A CA 1
ATOM 721 C C . PHE A 1 91 ? -3.083 -7.977 -10.209 1.00 61.62 91 PHE A C 1
ATOM 723 O O . PHE A 1 91 ? -3.859 -8.173 -9.270 1.00 61.62 91 PHE A O 1
ATOM 730 N N . GLU A 1 92 ? -3.450 -8.050 -11.493 1.00 47.88 92 GLU A N 1
ATOM 731 C CA . GLU A 1 92 ? -4.777 -8.514 -11.941 1.00 47.88 92 GLU A CA 1
ATOM 732 C C . GLU A 1 92 ? -4.919 -10.044 -11.933 1.00 47.88 92 GLU A C 1
ATOM 734 O O . GLU A 1 92 ? -3.942 -10.752 -12.274 1.00 47.88 92 GLU A O 1
#

Secondary structure (DSSP, 8-state):
-----SHHHHHHHHHHHHHHTT--SB-TTS-B--HHHHHHHHHHHHHHHS---HHHHHHHHT--STT-TTGGGTTTS---HHHHHHHHHTT-

Sequence (92 aa):
MYEITSAESITSWFARLITKLDIASVNELDEMRSFHSFSHTFISNIRNNHSSDLALLQQVVGHELFKGGITDEYTHKSADLKRLADVMNAFE